Protein AF-A0A5C1AMA2-F1 (afdb_monomer_lite)

Sequence (153 aa):
MIQEKIATGGIPSWPFLPIHYSRHTLLADLAHWPPGKLSNRCRLRLLPIISAMHTKTTTALPTFDDLIHYVRATLCQRDNLDYDLTPFVKTPLKRRDEIWGYAFHVEGPRMLRTSAVWSAKDDKILFYNSVGERFQDVVLTESPDPNSSAPTG

Structure (mmCIF, N/CA/C/O backbone):
data_AF-A0A5C1AMA2-F1
#
_entry.id   AF-A0A5C1AMA2-F1
#
loop_
_atom_site.group_PDB
_atom_site.id
_atom_site.type_symbol
_atom_site.label_atom_id
_atom_site.label_alt_id
_atom_site.label_comp_id
_atom_site.label_asym_id
_atom_site.label_entity_id
_atom_site.label_seq_id
_atom_site.pdbx_PDB_ins_code
_atom_site.Cartn_x
_atom_site.Cartn_y
_atom_site.Cartn_z
_atom_site.occupancy
_atom_site.B_iso_or_equiv
_atom_site.auth_seq_id
_atom_site.auth_comp_id
_atom_site.auth_asym_id
_atom_site.auth_atom_id
_atom_site.pdbx_PDB_model_num
ATOM 1 N N . MET A 1 1 ? 30.688 29.565 31.636 1.00 43.28 1 MET A N 1
ATOM 2 C CA . MET A 1 1 ? 30.487 31.018 31.449 1.00 43.28 1 MET A CA 1
ATOM 3 C C . MET A 1 1 ? 30.875 31.292 30.002 1.00 43.28 1 MET A C 1
ATOM 5 O O . MET A 1 1 ? 32.045 31.150 29.694 1.00 43.28 1 MET A O 1
ATOM 9 N N . ILE A 1 2 ? 29.952 31.299 29.038 1.00 41.19 2 ILE A N 1
ATOM 10 C CA . ILE A 1 2 ? 29.166 32.436 28.497 1.00 41.19 2 ILE A CA 1
ATOM 11 C C . ILE A 1 2 ? 28.219 31.760 27.449 1.00 41.19 2 ILE A C 1
ATOM 13 O O . ILE A 1 2 ? 28.735 31.013 26.624 1.00 41.19 2 ILE A O 1
ATOM 17 N N . GLN A 1 3 ? 26.893 31.609 27.653 1.00 41.34 3 GLN A N 1
ATOM 18 C CA . GLN A 1 3 ? 25.758 32.418 27.109 1.00 41.34 3 GLN A CA 1
ATOM 19 C C . GLN A 1 3 ? 26.074 33.105 25.755 1.00 41.34 3 GLN A C 1
ATOM 21 O O . GLN A 1 3 ? 27.080 33.773 25.659 1.00 41.34 3 GLN A O 1
ATOM 26 N N . GLU A 1 4 ? 25.326 33.052 24.649 1.00 45.28 4 GLU A N 1
ATOM 27 C CA . GLU A 1 4 ? 23.892 33.295 24.462 1.00 45.28 4 GLU A CA 1
ATOM 28 C C . GLU A 1 4 ? 23.564 33.284 22.935 1.00 45.28 4 GLU A C 1
ATOM 30 O O . GLU A 1 4 ? 24.460 33.468 22.112 1.00 45.28 4 GLU A O 1
ATOM 35 N N . LYS A 1 5 ? 22.257 33.238 22.608 1.00 39.12 5 LYS A N 1
ATOM 36 C CA . LYS A 1 5 ? 21.555 33.859 21.447 1.00 39.12 5 LYS A CA 1
ATOM 37 C C . LYS A 1 5 ? 21.352 33.144 20.089 1.00 39.12 5 LYS A C 1
ATOM 39 O O . LYS A 1 5 ? 22.098 33.303 19.134 1.00 39.12 5 LYS A O 1
ATOM 44 N N . ILE A 1 6 ? 20.209 32.449 20.013 1.00 48.00 6 ILE A N 1
ATOM 45 C CA . ILE A 1 6 ? 18.995 32.696 19.185 1.00 48.00 6 ILE A CA 1
ATOM 46 C C . ILE A 1 6 ? 19.113 33.604 17.930 1.00 48.00 6 ILE A C 1
ATOM 48 O O . ILE A 1 6 ? 19.369 34.797 18.074 1.00 48.00 6 ILE A O 1
ATOM 52 N N . ALA A 1 7 ? 18.733 33.068 16.754 1.00 40.16 7 ALA A N 1
ATOM 53 C CA . ALA A 1 7 ? 17.891 33.678 15.691 1.00 40.16 7 ALA A CA 1
ATOM 54 C C . ALA A 1 7 ? 17.767 32.686 14.499 1.00 40.16 7 ALA A C 1
ATOM 56 O O . ALA A 1 7 ? 18.776 32.209 14.002 1.00 40.16 7 ALA A O 1
ATOM 57 N N . THR A 1 8 ? 16.583 32.163 14.154 1.00 40.88 8 THR A N 1
ATOM 58 C CA . THR A 1 8 ? 15.606 32.697 13.170 1.00 40.88 8 THR A CA 1
ATOM 59 C C . THR A 1 8 ? 15.758 32.102 11.759 1.00 40.88 8 THR A C 1
ATOM 61 O O . THR A 1 8 ? 16.744 32.354 11.083 1.00 40.88 8 THR A O 1
ATOM 64 N N . GLY A 1 9 ? 14.692 31.441 11.283 1.00 37.31 9 GLY A N 1
ATOM 65 C CA . GLY A 1 9 ? 14.225 31.530 9.890 1.00 37.31 9 GLY A CA 1
ATOM 66 C C . GLY A 1 9 ? 14.798 30.541 8.869 1.00 37.31 9 GLY A C 1
ATOM 67 O O . GLY A 1 9 ? 15.973 30.584 8.535 1.00 37.31 9 GLY A O 1
ATOM 68 N N . GLY A 1 10 ? 13.926 29.716 8.278 1.00 36.28 10 GLY A N 1
ATOM 69 C CA . GLY A 1 10 ? 14.279 28.910 7.106 1.00 36.28 10 GLY A CA 1
ATOM 70 C C . GLY A 1 10 ? 13.192 27.931 6.673 1.00 36.28 10 GLY A C 1
ATOM 71 O O . GLY A 1 10 ? 13.385 26.725 6.744 1.00 36.28 10 GLY A O 1
ATOM 72 N N . ILE A 1 11 ? 12.036 28.448 6.254 1.00 49.19 11 ILE A N 1
ATOM 73 C CA . ILE A 1 11 ? 10.976 27.687 5.579 1.00 49.19 11 ILE A CA 1
ATOM 74 C C . ILE A 1 11 ? 11.432 27.444 4.128 1.00 49.19 11 ILE A C 1
ATOM 76 O O . ILE A 1 11 ? 11.646 28.432 3.424 1.00 49.19 11 ILE A O 1
ATOM 80 N N . PRO A 1 12 ? 11.554 26.202 3.622 1.00 43.00 12 PRO A N 1
ATOM 81 C CA . PRO A 1 12 ? 11.686 25.990 2.187 1.00 43.00 12 PRO A CA 1
ATOM 82 C C . PRO A 1 12 ? 10.312 26.129 1.516 1.00 43.00 12 PRO A C 1
ATOM 84 O O . PRO A 1 12 ? 9.436 25.269 1.613 1.00 43.00 12 PRO A O 1
ATOM 87 N N . SER A 1 13 ? 10.138 27.266 0.847 1.00 40.38 13 SER A N 1
ATOM 88 C CA . SER A 1 13 ? 9.051 27.592 -0.070 1.00 40.38 13 SER A CA 1
ATOM 89 C C . SER A 1 13 ? 9.063 26.651 -1.278 1.00 40.38 13 SER A C 1
ATOM 91 O O . SER A 1 13 ? 9.951 26.742 -2.127 1.00 40.38 13 SER A O 1
ATOM 93 N N . TRP A 1 14 ? 8.066 25.777 -1.384 1.00 41.91 14 TRP A N 1
ATOM 94 C CA . TRP A 1 14 ? 7.782 25.053 -2.621 1.00 41.91 14 TRP A CA 1
ATOM 95 C C . TRP A 1 14 ? 6.987 25.971 -3.557 1.00 41.91 14 TRP A C 1
ATOM 97 O O . TRP A 1 14 ? 5.941 26.485 -3.147 1.00 41.91 14 TRP A O 1
ATOM 107 N N . PRO A 1 15 ? 7.441 26.207 -4.798 1.00 45.84 15 PRO A N 1
ATOM 108 C CA . PRO A 1 15 ? 6.657 26.951 -5.765 1.00 45.84 15 PRO A CA 1
ATOM 109 C C . PRO A 1 15 ? 5.468 26.104 -6.227 1.00 45.84 15 PRO A C 1
ATOM 111 O O . PRO A 1 15 ? 5.614 25.041 -6.830 1.00 45.84 15 PRO A O 1
ATOM 114 N N . PHE A 1 16 ? 4.278 26.623 -5.937 1.00 41.12 16 PHE A N 1
ATOM 115 C CA . PHE A 1 16 ? 3.030 26.289 -6.604 1.00 41.12 16 PHE A CA 1
ATOM 116 C C . PHE A 1 16 ? 3.212 26.430 -8.121 1.00 41.12 16 PHE A C 1
ATOM 118 O O . PHE A 1 16 ? 3.388 27.542 -8.619 1.00 41.12 16 PHE A O 1
ATOM 125 N N . LEU A 1 17 ? 3.127 25.323 -8.860 1.00 43.91 17 LEU A N 1
ATOM 126 C CA . LEU A 1 17 ? 2.852 25.364 -10.293 1.00 43.91 17 LEU A CA 1
ATOM 127 C C . LEU A 1 17 ? 1.353 25.108 -10.517 1.00 43.91 17 LEU A C 1
ATOM 129 O O . LEU A 1 17 ? 0.857 24.038 -10.157 1.00 43.91 17 LEU A O 1
ATOM 133 N N . PRO A 1 18 ? 0.617 26.076 -11.089 1.00 39.84 18 PRO A N 1
ATOM 134 C CA . PRO A 1 18 ? -0.773 25.899 -11.472 1.00 39.84 18 PRO A CA 1
ATOM 135 C C . PRO A 1 18 ? -0.859 25.058 -12.750 1.00 39.84 18 PRO A C 1
ATOM 137 O O . PRO A 1 18 ? -0.315 25.411 -13.796 1.00 39.84 18 PRO A O 1
ATOM 140 N N . ILE A 1 19 ? -1.578 23.941 -12.667 1.00 45.34 19 ILE A N 1
ATOM 141 C CA . ILE A 1 19 ? -1.911 23.094 -13.812 1.00 45.34 19 ILE A CA 1
ATOM 142 C C . ILE A 1 19 ? -3.027 23.804 -14.587 1.00 45.34 19 ILE A C 1
ATOM 144 O O . ILE A 1 19 ? -4.202 23.729 -14.232 1.00 45.34 19 ILE A O 1
ATOM 148 N N . HIS A 1 20 ? -2.646 24.538 -15.630 1.00 40.88 20 HIS A N 1
ATOM 149 C CA . HIS A 1 20 ? -3.581 25.131 -16.579 1.00 40.88 20 HIS A CA 1
ATOM 150 C C . HIS A 1 20 ? -4.080 24.034 -17.531 1.00 40.88 20 HIS A C 1
ATOM 152 O O . HIS A 1 20 ? -3.329 23.500 -18.346 1.00 40.88 20 HIS A O 1
ATOM 158 N N . TYR A 1 21 ? -5.359 23.684 -17.413 1.00 39.72 21 TYR A N 1
ATOM 159 C CA . TYR A 1 21 ? -6.056 22.792 -18.336 1.00 39.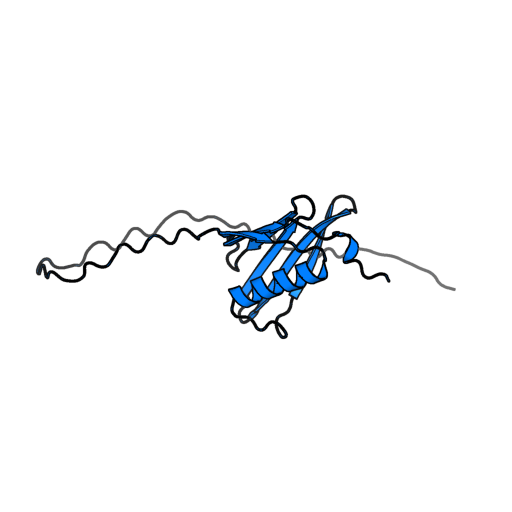72 21 TYR A CA 1
ATOM 160 C C . TYR A 1 21 ? -6.285 23.536 -19.659 1.00 39.72 21 TYR A C 1
ATOM 162 O O . TYR A 1 21 ? -7.174 24.384 -19.756 1.00 39.72 21 TYR A O 1
ATOM 170 N N . SER A 1 22 ? -5.459 23.261 -20.670 1.00 38.22 22 SER A N 1
ATOM 171 C CA . SER A 1 22 ? -5.634 23.825 -22.010 1.00 38.22 22 SER A CA 1
ATOM 172 C C . SER A 1 22 ? -6.587 22.949 -22.826 1.00 38.22 22 SER A C 1
ATOM 174 O O . SER A 1 22 ? -6.280 21.812 -23.183 1.00 38.22 22 SER A O 1
ATOM 176 N N . ARG A 1 23 ? -7.779 23.492 -23.080 1.00 43.81 23 ARG A N 1
ATOM 177 C CA . ARG A 1 23 ? -8.772 23.015 -24.048 1.00 43.81 23 ARG A CA 1
ATOM 178 C C . ARG A 1 23 ? -8.407 23.559 -25.435 1.00 43.81 23 ARG A C 1
ATOM 180 O O . ARG A 1 23 ? -8.107 24.741 -25.537 1.00 43.81 23 ARG A O 1
ATOM 187 N N . HIS A 1 24 ? -8.590 22.726 -26.468 1.00 40.91 24 HIS A N 1
ATOM 188 C CA . HIS A 1 24 ? -8.467 23.021 -27.911 1.00 40.91 24 HIS A CA 1
ATOM 189 C C . HIS A 1 24 ? -7.010 23.253 -28.369 1.00 40.91 24 HIS A C 1
ATOM 191 O O . HIS A 1 24 ? -6.306 24.107 -27.858 1.00 40.91 24 HIS A O 1
ATOM 197 N N . THR A 1 25 ? -6.453 22.550 -29.355 1.00 42.44 25 THR A N 1
ATOM 198 C CA . THR A 1 25 ? -6.934 22.469 -3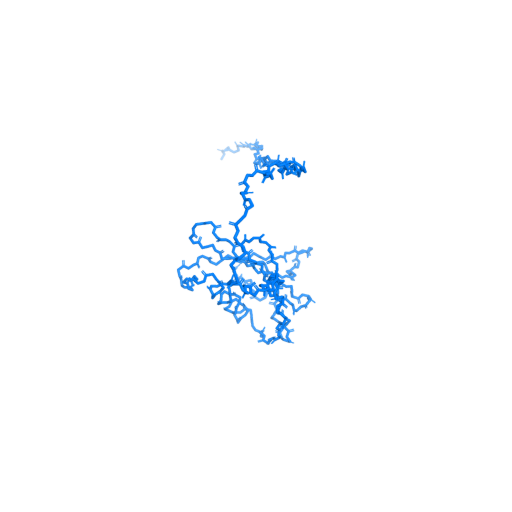0.739 1.00 42.44 25 THR A CA 1
ATOM 199 C C . THR A 1 25 ? -6.130 21.377 -31.457 1.00 42.44 25 THR A C 1
ATOM 201 O O . THR A 1 25 ? -4.930 21.542 -31.636 1.00 42.44 25 THR A O 1
ATOM 204 N N . LEU A 1 26 ? -6.757 20.285 -31.894 1.00 42.28 26 LEU A N 1
ATOM 205 C CA . LEU A 1 26 ? -6.236 19.455 -32.989 1.00 42.28 26 LEU A CA 1
ATOM 206 C C . LEU A 1 26 ? -7.426 19.058 -33.856 1.00 42.28 26 LEU A C 1
ATOM 208 O O . LEU A 1 26 ? -8.054 18.018 -33.687 1.00 42.28 26 LEU A O 1
ATOM 212 N N . LEU A 1 27 ? -7.781 19.992 -34.731 1.00 45.34 27 LEU A N 1
ATOM 213 C CA . LEU A 1 27 ? -8.810 19.869 -35.749 1.00 45.34 27 LEU A CA 1
ATOM 214 C C . LEU A 1 27 ? -8.140 20.298 -37.057 1.00 45.34 27 LEU A C 1
ATOM 216 O O . LEU A 1 27 ? -8.229 21.459 -37.430 1.00 45.34 27 LEU A O 1
ATOM 220 N N . ALA A 1 28 ? -7.374 19.391 -37.667 1.00 40.09 28 ALA A N 1
ATOM 221 C CA . ALA A 1 28 ? -6.934 19.451 -39.064 1.00 40.09 28 ALA A CA 1
ATOM 222 C C . ALA A 1 28 ? -6.039 18.240 -39.364 1.00 40.09 28 ALA A C 1
ATOM 224 O O . ALA A 1 28 ? -4.847 18.285 -39.103 1.00 40.09 28 ALA A O 1
ATOM 225 N N . ASP A 1 29 ? -6.626 17.160 -39.877 1.00 38.03 29 ASP A N 1
ATOM 226 C CA . ASP A 1 29 ? -6.043 16.433 -41.015 1.00 38.03 29 ASP A CA 1
ATOM 227 C C . ASP A 1 29 ? -7.090 15.464 -41.586 1.00 38.03 29 ASP A C 1
ATOM 229 O O . ASP A 1 29 ? -7.031 14.240 -41.491 1.00 38.03 29 ASP A O 1
ATOM 233 N N . LEU A 1 30 ? -8.143 16.067 -42.136 1.00 46.50 30 LEU A N 1
ATOM 234 C CA . LEU A 1 30 ? -9.054 15.425 -43.071 1.00 46.50 30 LEU A CA 1
ATOM 235 C C . LEU A 1 30 ? -8.724 16.006 -44.444 1.00 46.50 30 LEU A C 1
ATOM 237 O O . LEU A 1 30 ? -9.057 17.162 -44.682 1.00 46.50 30 LEU A O 1
ATOM 241 N N . ALA A 1 31 ? -8.087 15.205 -45.305 1.00 45.34 31 ALA A N 1
ATOM 242 C CA . ALA A 1 31 ? -8.265 15.160 -46.768 1.00 45.34 31 ALA A CA 1
ATOM 243 C C . ALA A 1 31 ? -6.956 14.915 -47.539 1.00 45.34 31 ALA A C 1
ATOM 245 O O . ALA A 1 31 ? -6.397 15.825 -48.148 1.00 45.34 31 ALA A O 1
ATOM 246 N N . HIS A 1 32 ? -6.550 13.648 -47.642 1.00 49.25 32 HIS A N 1
ATOM 247 C CA . HIS A 1 32 ? -6.056 13.116 -48.917 1.00 49.25 32 HIS A CA 1
ATOM 248 C C . HIS A 1 32 ? -6.107 11.586 -48.908 1.00 49.25 32 HIS A C 1
ATOM 250 O O . HIS A 1 32 ? -5.125 10.914 -48.604 1.00 49.25 32 HIS A O 1
ATOM 256 N N . TRP A 1 33 ? -7.269 11.013 -49.231 1.00 44.03 33 TRP A N 1
ATOM 257 C CA . TRP A 1 33 ? -7.330 9.602 -49.609 1.00 44.03 33 TRP A CA 1
ATOM 258 C C . TRP A 1 33 ? -8.117 9.436 -50.916 1.00 44.03 33 TRP A C 1
ATOM 260 O O . TRP A 1 33 ? -9.251 9.914 -51.000 1.00 44.03 33 TRP A O 1
ATOM 270 N N . PRO A 1 34 ? -7.530 8.806 -51.949 1.00 41.69 34 PRO A N 1
ATOM 271 C CA . PRO A 1 34 ? -8.138 8.681 -53.269 1.00 41.69 34 PRO A CA 1
ATOM 272 C C . PRO A 1 34 ? -9.304 7.673 -53.280 1.00 41.69 34 PRO A C 1
ATOM 274 O O . PRO A 1 34 ? -9.272 6.675 -52.550 1.00 41.69 34 PRO A O 1
ATOM 277 N N . PRO A 1 35 ? -10.326 7.878 -54.131 1.00 46.22 35 PRO A N 1
ATOM 278 C CA . PRO A 1 35 ? -11.454 6.970 -54.243 1.00 46.22 35 PRO A CA 1
ATOM 279 C C . PRO A 1 35 ? -11.090 5.819 -55.184 1.00 46.22 35 PRO A C 1
ATOM 281 O O . PRO A 1 35 ? -10.870 6.019 -56.376 1.00 46.22 35 PRO A O 1
ATOM 284 N N . GLY A 1 36 ? -11.050 4.593 -54.668 1.00 48.66 36 GLY A N 1
ATOM 285 C CA . GLY A 1 36 ? -10.987 3.418 -55.534 1.00 48.66 36 GLY A CA 1
ATOM 286 C C . GLY A 1 36 ? -10.221 2.248 -54.951 1.00 48.66 36 GLY A C 1
ATOM 287 O O . GLY A 1 36 ? -9.040 2.081 -55.236 1.00 48.66 36 GLY A O 1
ATOM 288 N N . LYS A 1 37 ? -10.937 1.418 -54.185 1.00 47.97 37 LYS A N 1
ATOM 289 C CA . LYS A 1 37 ? -10.959 -0.059 -54.239 1.00 47.97 37 LYS A CA 1
ATOM 290 C C . LYS A 1 37 ? -11.494 -0.587 -52.909 1.00 47.97 37 LYS A C 1
ATOM 292 O O . LYS A 1 37 ? -10.768 -0.736 -51.932 1.00 47.97 37 LYS A O 1
ATOM 297 N N . LEU A 1 38 ? -12.793 -0.882 -52.902 1.00 51.44 38 LEU A N 1
ATOM 298 C CA . LEU A 1 38 ? -13.424 -1.754 -51.916 1.00 51.44 38 LEU A CA 1
ATOM 299 C C . LEU A 1 38 ? -12.751 -3.128 -52.003 1.00 51.44 38 LEU A C 1
ATOM 301 O O . LEU A 1 38 ? -12.965 -3.872 -52.958 1.00 51.44 38 LEU A O 1
ATOM 305 N N . SER A 1 39 ? -11.912 -3.443 -51.020 1.00 46.66 39 SER A N 1
ATOM 306 C CA . SER A 1 39 ? -11.397 -4.789 -50.802 1.00 46.66 39 SER A CA 1
ATOM 307 C C . SER A 1 39 ? -11.898 -5.272 -49.453 1.00 46.66 39 SER A C 1
ATOM 309 O O . SER A 1 39 ? -11.530 -4.753 -48.400 1.00 46.66 39 SER A O 1
ATOM 311 N N . ASN A 1 40 ? -12.778 -6.266 -49.514 1.00 49.31 40 ASN A N 1
ATOM 312 C CA . ASN A 1 40 ? -13.307 -7.000 -48.380 1.00 49.31 40 ASN A CA 1
ATOM 313 C C . ASN A 1 40 ? -12.161 -7.699 -47.643 1.00 49.31 40 ASN A C 1
ATOM 315 O O . ASN A 1 40 ? -11.794 -8.815 -48.003 1.00 49.31 40 ASN A O 1
ATOM 319 N N . ARG A 1 41 ? -11.594 -7.070 -46.612 1.00 48.75 41 ARG A N 1
ATOM 320 C CA . ARG A 1 41 ? -10.764 -7.743 -45.606 1.00 48.75 41 ARG A CA 1
ATOM 321 C C . ARG A 1 41 ? -10.647 -6.886 -44.353 1.00 48.75 41 ARG A C 1
ATOM 323 O O . ARG A 1 41 ? -10.560 -5.670 -44.419 1.00 48.75 41 ARG A O 1
ATOM 330 N N . CYS A 1 42 ? -10.602 -7.583 -43.223 1.00 37.72 42 CYS A N 1
ATOM 331 C CA . CYS A 1 42 ? -10.372 -7.061 -41.878 1.00 37.72 42 CYS A CA 1
ATOM 332 C C . CYS A 1 42 ? -11.591 -6.422 -41.203 1.00 37.72 42 CYS A C 1
ATOM 334 O O . CYS A 1 42 ? -11.606 -5.267 -40.794 1.00 37.72 42 CYS A O 1
ATOM 336 N N . ARG A 1 43 ? -12.573 -7.294 -40.951 1.00 54.69 43 ARG A N 1
ATOM 337 C CA . ARG A 1 43 ? -13.373 -7.324 -39.720 1.00 54.69 43 ARG A CA 1
ATOM 338 C C . ARG A 1 43 ? -12.433 -7.330 -38.498 1.00 54.69 43 ARG A C 1
ATOM 340 O O . ARG A 1 43 ? -12.195 -8.378 -37.902 1.00 54.69 43 ARG A O 1
ATOM 347 N N . LEU A 1 44 ? -11.844 -6.187 -38.157 1.00 46.88 44 LEU A N 1
ATOM 348 C CA . LEU A 1 44 ? -11.108 -6.015 -36.910 1.00 46.88 44 LEU A CA 1
ATOM 349 C C . LEU A 1 44 ? -12.098 -5.570 -35.844 1.00 46.88 44 LEU A C 1
ATOM 351 O O . LEU A 1 44 ? -12.586 -4.446 -35.813 1.00 46.88 44 LEU A O 1
ATOM 355 N N . ARG A 1 45 ? -12.444 -6.588 -35.058 1.00 45.78 45 ARG A N 1
ATOM 356 C CA . ARG A 1 45 ? -13.027 -6.583 -33.723 1.00 45.78 45 ARG A CA 1
ATOM 357 C C . ARG A 1 45 ? -13.023 -5.199 -33.078 1.00 45.78 45 ARG A C 1
ATOM 359 O O . ARG A 1 45 ? -11.963 -4.626 -32.849 1.00 45.78 45 ARG A O 1
ATOM 366 N N . LEU A 1 46 ? -14.224 -4.766 -32.699 1.00 45.00 46 LEU A N 1
ATOM 367 C CA . LEU A 1 46 ? -14.445 -3.967 -31.502 1.00 45.00 46 LEU A CA 1
ATOM 368 C C . LEU A 1 46 ? -13.482 -4.449 -30.409 1.00 45.00 46 LEU A C 1
ATOM 370 O O . LEU A 1 46 ? -13.692 -5.508 -29.816 1.00 45.00 46 LEU A O 1
ATOM 374 N N . LEU A 1 47 ? -12.403 -3.704 -30.181 1.00 42.00 47 LEU A N 1
ATOM 375 C CA . LEU A 1 47 ? -11.735 -3.762 -28.897 1.00 42.00 47 LEU A CA 1
ATOM 376 C C . LEU A 1 47 ? -12.734 -3.139 -27.921 1.00 42.00 47 LEU A C 1
ATOM 378 O O . LEU A 1 47 ? -13.197 -2.024 -28.186 1.00 42.00 47 LEU A O 1
ATOM 382 N N . PRO A 1 48 ? -13.128 -3.828 -26.839 1.00 41.78 48 PRO A N 1
ATOM 383 C CA . PRO A 1 48 ? -13.810 -3.131 -25.772 1.00 41.78 48 PRO A CA 1
ATOM 384 C C . PRO A 1 48 ? -12.859 -2.019 -25.337 1.00 41.78 48 PRO A C 1
ATOM 386 O O . PRO A 1 48 ? -11.692 -2.268 -25.034 1.00 41.78 48 PRO A O 1
ATOM 389 N N . ILE A 1 49 ? -13.350 -0.785 -25.392 1.00 48.78 49 ILE A N 1
ATOM 390 C CA . ILE A 1 49 ? -12.761 0.360 -24.709 1.00 48.78 49 ILE A CA 1
ATOM 391 C C . ILE A 1 49 ? -12.488 -0.153 -23.296 1.00 48.78 49 ILE A C 1
ATOM 393 O O . ILE A 1 49 ? -13.432 -0.540 -22.608 1.00 48.78 49 ILE A O 1
ATOM 397 N N . ILE A 1 50 ? -11.211 -0.324 -22.945 1.00 48.66 50 ILE A N 1
ATOM 398 C CA . ILE A 1 50 ? -10.763 -1.013 -21.735 1.00 48.66 50 ILE A CA 1
ATOM 399 C C . ILE A 1 50 ? -11.187 -0.139 -20.558 1.00 48.66 50 ILE A C 1
ATOM 401 O O . ILE A 1 50 ? -10.437 0.699 -20.072 1.00 48.66 50 ILE A O 1
ATOM 405 N N . SER A 1 51 ? -12.439 -0.291 -20.140 1.00 45.69 51 SER A N 1
ATOM 406 C CA . SER A 1 51 ? -12.919 0.196 -18.865 1.00 45.69 51 SER A CA 1
ATOM 407 C C . SER A 1 51 ? -12.103 -0.571 -17.845 1.00 45.69 51 SER A C 1
ATOM 409 O O . SER A 1 51 ? -12.275 -1.783 -17.717 1.00 45.69 51 SER A O 1
ATOM 411 N N . ALA A 1 52 ? -11.151 0.114 -17.213 1.00 54.00 52 ALA A N 1
ATOM 412 C CA . ALA A 1 52 ? -10.338 -0.417 -16.137 1.00 54.00 52 ALA A CA 1
ATOM 413 C C . ALA A 1 52 ? -11.250 -1.213 -15.197 1.00 54.00 52 ALA A C 1
ATOM 415 O O . ALA A 1 52 ? -12.122 -0.656 -14.529 1.00 54.00 52 ALA A O 1
ATOM 416 N N . MET A 1 53 ? -11.115 -2.537 -15.247 1.00 56.47 53 MET A N 1
ATOM 417 C CA . MET A 1 53 ? -11.844 -3.469 -14.405 1.00 56.47 53 MET A CA 1
ATOM 418 C C . MET A 1 53 ? -11.400 -3.209 -12.973 1.00 56.47 53 MET A C 1
ATOM 420 O O . MET A 1 53 ? -10.383 -3.718 -12.512 1.00 56.47 53 MET A O 1
ATOM 424 N N . HIS A 1 54 ? -12.130 -2.328 -12.299 1.00 66.94 54 HIS A N 1
ATOM 425 C CA . HIS A 1 54 ? -11.975 -2.112 -10.881 1.00 66.94 54 HIS A CA 1
ATOM 426 C C . HIS A 1 54 ? -12.389 -3.413 -10.197 1.00 66.94 54 HIS A C 1
ATOM 428 O O . HIS A 1 54 ? -13.569 -3.766 -10.177 1.00 66.94 54 HIS A O 1
ATOM 434 N N . THR A 1 55 ? -11.409 -4.157 -9.700 1.00 80.94 55 THR A N 1
ATOM 435 C CA . THR A 1 55 ? -11.658 -5.432 -9.030 1.00 80.94 55 THR A CA 1
ATOM 436 C C . THR A 1 55 ? -11.773 -5.181 -7.536 1.00 80.94 55 THR A C 1
ATOM 438 O O . THR A 1 55 ? -10.880 -4.602 -6.920 1.00 80.94 55 THR A O 1
ATOM 441 N N . LYS A 1 56 ? -12.914 -5.575 -6.971 1.00 87.62 56 LYS A N 1
ATOM 442 C CA . LYS A 1 56 ? -13.173 -5.548 -5.534 1.00 87.62 56 LYS A CA 1
ATOM 443 C C . LYS A 1 56 ? -12.897 -6.931 -4.970 1.00 87.62 56 LYS A C 1
ATOM 445 O O . LYS A 1 56 ? -13.496 -7.904 -5.423 1.00 87.62 56 LYS A O 1
ATOM 450 N N . THR A 1 57 ? -11.987 -7.009 -4.009 1.00 91.88 57 THR A N 1
ATOM 451 C CA . THR A 1 57 ? -11.548 -8.268 -3.389 1.00 91.88 57 THR A CA 1
ATOM 452 C C . THR A 1 57 ? -11.827 -8.226 -1.891 1.00 91.88 57 THR A C 1
ATOM 454 O O . THR A 1 57 ? -11.922 -7.152 -1.304 1.00 91.88 57 THR A O 1
ATOM 457 N N . THR A 1 58 ? -11.969 -9.381 -1.249 1.00 92.38 58 THR A N 1
ATOM 458 C CA . THR A 1 58 ? -12.112 -9.469 0.209 1.00 92.38 58 THR A CA 1
ATOM 459 C C . THR A 1 58 ? -11.085 -10.443 0.766 1.00 92.38 58 THR A C 1
ATOM 461 O O . THR A 1 58 ? -10.911 -11.522 0.204 1.00 92.38 58 THR A O 1
ATOM 464 N N . THR A 1 59 ? -10.382 -10.053 1.829 1.00 93.00 59 THR A N 1
ATOM 465 C CA . THR A 1 59 ? -9.341 -10.870 2.474 1.00 93.00 59 THR A CA 1
ATOM 466 C C . THR A 1 59 ? -9.305 -10.616 3.982 1.00 93.00 59 THR A C 1
ATOM 468 O O . THR A 1 59 ? -9.791 -9.589 4.447 1.00 93.00 59 THR A O 1
ATOM 471 N N . ALA A 1 60 ? -8.728 -11.533 4.753 1.00 92.19 60 ALA A N 1
ATOM 472 C CA . ALA A 1 60 ? -8.476 -11.360 6.183 1.00 92.19 60 ALA A CA 1
ATOM 473 C C . ALA A 1 60 ? -6.974 -11.132 6.402 1.00 92.19 60 ALA A C 1
ATOM 475 O O . ALA A 1 60 ? -6.168 -11.922 5.913 1.00 92.19 60 ALA A O 1
ATOM 476 N N . LEU A 1 61 ? -6.602 -10.037 7.069 1.00 91.75 61 LEU A N 1
ATOM 477 C CA . LEU A 1 61 ? -5.214 -9.685 7.389 1.00 91.75 61 LEU A CA 1
ATOM 478 C C . LEU A 1 61 ? -5.164 -9.268 8.867 1.00 91.75 61 LEU A C 1
ATOM 480 O O . LEU A 1 61 ? -5.225 -8.078 9.168 1.00 91.75 61 LEU A O 1
ATOM 484 N N . PRO A 1 62 ? -5.112 -10.231 9.801 1.00 87.69 62 PRO A N 1
ATOM 485 C CA . PRO A 1 62 ? -5.253 -9.946 11.227 1.00 87.69 62 PRO A CA 1
ATOM 486 C C . PRO A 1 62 ? -4.049 -9.197 11.809 1.00 87.69 62 PRO A C 1
ATOM 488 O O . PRO A 1 62 ? -4.188 -8.508 12.818 1.00 87.69 62 PRO A O 1
ATOM 491 N N . THR A 1 63 ? -2.866 -9.311 11.194 1.00 90.00 63 THR A N 1
ATOM 492 C CA . THR A 1 63 ? -1.649 -8.644 11.671 1.00 90.00 63 THR A CA 1
ATOM 493 C C . THR A 1 63 ? -1.169 -7.553 10.720 1.00 90.00 63 THR A C 1
ATOM 495 O O . THR A 1 63 ? -1.403 -7.575 9.509 1.00 90.00 63 THR A O 1
ATOM 498 N N . PHE A 1 64 ? -0.479 -6.556 11.279 1.00 89.88 64 PHE A N 1
ATOM 499 C CA . PHE A 1 64 ? 0.072 -5.461 10.482 1.00 89.88 64 PHE A CA 1
ATOM 500 C C . PHE A 1 64 ? 1.200 -5.930 9.552 1.00 89.88 64 PHE A C 1
ATOM 502 O O . PHE A 1 64 ? 1.385 -5.367 8.475 1.00 89.88 64 PHE A O 1
ATOM 509 N N . ASP A 1 65 ? 1.928 -6.974 9.949 1.00 90.44 65 ASP A N 1
ATOM 510 C CA . ASP A 1 65 ? 2.961 -7.599 9.127 1.00 90.44 65 ASP A CA 1
ATOM 511 C C . ASP A 1 65 ? 2.339 -8.262 7.887 1.00 90.44 65 ASP A C 1
ATOM 513 O O . ASP A 1 65 ? 2.728 -7.933 6.765 1.00 90.44 65 ASP A O 1
ATOM 517 N N . ASP A 1 66 ? 1.267 -9.048 8.065 1.00 91.12 66 ASP A N 1
ATOM 518 C CA . ASP A 1 66 ? 0.506 -9.638 6.952 1.00 91.12 66 ASP A CA 1
ATOM 519 C C . ASP A 1 66 ? 0.004 -8.562 5.984 1.00 91.12 66 ASP A C 1
ATOM 521 O O . ASP A 1 66 ? 0.079 -8.721 4.764 1.00 91.12 66 ASP A O 1
ATOM 525 N N . LEU A 1 67 ? -0.467 -7.429 6.519 1.00 92.00 67 LEU A N 1
ATOM 526 C CA . LEU A 1 67 ? -0.905 -6.294 5.715 1.00 92.00 67 LEU A CA 1
ATOM 527 C C . LEU A 1 67 ? 0.238 -5.683 4.899 1.00 92.00 67 LEU A C 1
ATOM 529 O O . LEU A 1 67 ? 0.063 -5.426 3.706 1.00 92.00 67 LEU A O 1
ATOM 533 N N . ILE A 1 68 ? 1.415 -5.482 5.498 1.00 91.94 68 ILE A N 1
ATOM 534 C CA . ILE A 1 68 ? 2.598 -4.999 4.774 1.00 91.94 68 ILE A CA 1
ATOM 535 C C . ILE A 1 68 ? 2.987 -5.982 3.670 1.00 91.94 68 ILE A C 1
ATOM 537 O O . ILE A 1 68 ? 3.174 -5.561 2.526 1.00 91.94 68 ILE A O 1
ATOM 541 N N . HIS A 1 69 ? 3.112 -7.268 4.001 1.00 92.06 69 HIS A N 1
ATOM 542 C CA . HIS A 1 69 ? 3.510 -8.310 3.060 1.00 92.06 69 HIS A CA 1
ATOM 543 C C . HIS A 1 69 ? 2.531 -8.398 1.889 1.00 92.06 69 HIS A C 1
ATOM 545 O O . HIS A 1 69 ? 2.952 -8.385 0.730 1.00 92.06 69 HIS A O 1
ATOM 551 N N . TYR A 1 70 ? 1.229 -8.392 2.176 1.00 93.50 70 TYR A N 1
ATOM 552 C CA . TYR A 1 70 ? 0.175 -8.420 1.169 1.00 93.50 70 TYR A CA 1
ATOM 553 C C . TYR A 1 70 ? 0.216 -7.194 0.251 1.00 93.50 70 TYR A C 1
ATOM 555 O O . TYR A 1 70 ? 0.206 -7.329 -0.976 1.00 93.50 70 TYR A O 1
ATOM 563 N N . VAL A 1 71 ? 0.302 -5.988 0.824 1.00 93.38 71 VAL A N 1
ATOM 564 C CA . VAL A 1 71 ? 0.357 -4.742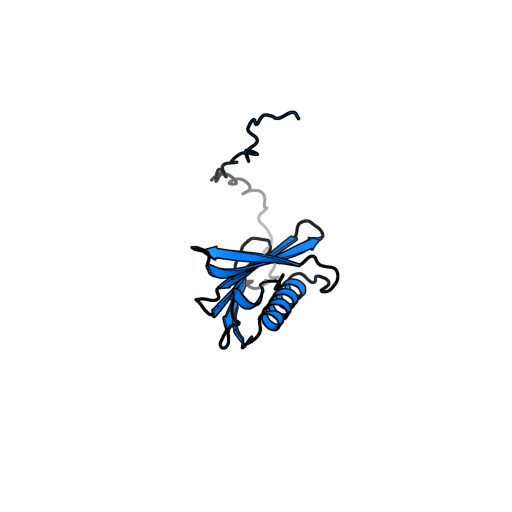 0.049 1.00 93.38 71 VAL A CA 1
ATOM 565 C C . VAL A 1 71 ? 1.615 -4.703 -0.814 1.00 93.38 71 VAL A C 1
ATOM 567 O O . VAL A 1 71 ? 1.518 -4.436 -2.011 1.00 93.38 71 VAL A O 1
ATOM 570 N N . ARG A 1 72 ? 2.789 -5.005 -0.246 1.00 92.94 72 ARG A N 1
ATOM 571 C CA . ARG A 1 72 ? 4.062 -5.002 -0.978 1.00 92.94 72 ARG A CA 1
ATOM 572 C C . ARG A 1 72 ? 4.059 -6.029 -2.105 1.00 92.94 72 ARG A C 1
ATOM 574 O O . ARG A 1 72 ? 4.403 -5.672 -3.226 1.00 92.94 72 ARG A O 1
ATOM 581 N N . ALA A 1 73 ? 3.617 -7.260 -1.846 1.00 92.56 73 ALA A N 1
ATOM 582 C CA . ALA A 1 73 ? 3.519 -8.298 -2.870 1.00 92.56 73 ALA A CA 1
ATOM 583 C C . ALA A 1 73 ? 2.579 -7.882 -4.009 1.00 92.56 73 ALA A C 1
ATOM 585 O O . ALA A 1 73 ? 2.940 -8.014 -5.176 1.00 92.56 73 ALA A O 1
ATOM 586 N N . THR A 1 74 ? 1.420 -7.302 -3.682 1.00 92.06 74 THR A N 1
ATOM 587 C CA . THR A 1 74 ? 0.447 -6.825 -4.678 1.00 92.06 74 THR A CA 1
ATOM 588 C C . THR A 1 74 ? 1.032 -5.708 -5.548 1.00 92.06 74 THR A C 1
ATOM 590 O O . THR A 1 74 ? 0.892 -5.734 -6.772 1.00 92.06 74 THR A O 1
ATOM 593 N N . LEU A 1 75 ? 1.726 -4.743 -4.936 1.00 90.75 75 LEU A N 1
ATOM 594 C CA . LEU A 1 75 ? 2.387 -3.648 -5.649 1.00 90.75 75 LEU A CA 1
ATOM 595 C C . LEU A 1 75 ? 3.531 -4.159 -6.541 1.00 90.75 75 LEU A C 1
ATOM 597 O O . LEU A 1 75 ? 3.600 -3.804 -7.716 1.00 90.75 75 LEU A O 1
ATOM 601 N N . CYS A 1 76 ? 4.394 -5.035 -6.019 1.00 89.56 76 CYS A N 1
ATOM 602 C CA . CYS A 1 76 ? 5.500 -5.613 -6.781 1.00 89.56 76 CYS A CA 1
ATOM 603 C C . CYS A 1 76 ? 5.006 -6.483 -7.942 1.00 89.56 76 CYS A C 1
ATOM 605 O O . CYS A 1 76 ? 5.507 -6.358 -9.056 1.00 89.56 76 CYS A O 1
ATOM 607 N N . GLN A 1 77 ? 3.985 -7.315 -7.723 1.00 89.62 77 GLN A N 1
ATOM 608 C CA . GLN A 1 77 ? 3.396 -8.149 -8.770 1.00 89.62 77 GLN A CA 1
ATOM 609 C C . GLN A 1 77 ? 2.769 -7.304 -9.885 1.00 89.62 77 GLN A C 1
ATOM 611 O O . GLN A 1 77 ? 2.856 -7.671 -11.057 1.00 89.62 77 GLN A O 1
ATOM 616 N N . ARG A 1 78 ? 2.149 -6.168 -9.538 1.00 86.06 78 ARG A N 1
ATOM 617 C CA . ARG A 1 78 ? 1.492 -5.287 -10.509 1.00 86.06 78 ARG A CA 1
ATOM 618 C C . ARG A 1 78 ? 2.470 -4.697 -11.521 1.00 86.06 78 ARG A C 1
ATOM 620 O O . ARG A 1 78 ? 2.159 -4.684 -12.709 1.00 86.06 78 ARG A O 1
ATOM 627 N N . ASP A 1 79 ? 3.618 -4.227 -11.050 1.00 84.12 79 ASP A N 1
ATOM 628 C CA . ASP A 1 79 ? 4.625 -3.552 -11.877 1.00 84.12 79 ASP A CA 1
ATOM 629 C C . ASP A 1 79 ? 5.826 -4.448 -12.219 1.00 84.12 79 ASP A C 1
ATOM 631 O O . ASP A 1 79 ? 6.824 -3.972 -12.762 1.00 84.12 79 ASP A O 1
ATOM 635 N N . ASN A 1 80 ? 5.720 -5.753 -11.931 1.00 85.50 80 ASN A N 1
ATOM 636 C CA . ASN A 1 80 ? 6.771 -6.754 -12.124 1.00 85.50 80 ASN A CA 1
ATOM 637 C C . ASN A 1 80 ? 8.114 -6.324 -11.501 1.00 85.50 80 ASN A C 1
ATOM 639 O O . ASN A 1 80 ? 9.174 -6.409 -12.127 1.00 85.50 80 ASN A O 1
ATOM 643 N N . LEU A 1 81 ? 8.037 -5.804 -10.275 1.00 86.62 81 LEU A N 1
ATOM 644 C CA . LEU A 1 81 ? 9.174 -5.344 -9.489 1.00 86.62 81 LEU A CA 1
ATOM 645 C C . LEU A 1 81 ? 9.717 -6.473 -8.613 1.00 86.62 81 LEU A C 1
ATOM 647 O O . LEU A 1 81 ? 8.975 -7.348 -8.165 1.00 86.62 81 LEU A O 1
ATOM 651 N N . ASP A 1 82 ? 11.014 -6.414 -8.331 1.00 87.44 82 ASP A N 1
ATOM 652 C CA . ASP A 1 82 ? 11.672 -7.345 -7.421 1.00 87.44 82 ASP A CA 1
ATOM 653 C C . ASP A 1 82 ? 11.263 -7.034 -5.975 1.00 87.44 82 ASP A C 1
ATOM 655 O O . ASP A 1 82 ? 11.430 -5.905 -5.505 1.00 87.44 82 ASP A O 1
ATOM 659 N N . TYR A 1 83 ? 10.702 -8.020 -5.278 1.00 87.31 83 TYR A N 1
ATOM 660 C CA . TYR A 1 83 ? 10.208 -7.841 -3.917 1.00 87.31 83 TYR A CA 1
ATOM 661 C C . TYR A 1 83 ? 11.310 -7.360 -2.970 1.00 87.31 83 TYR A C 1
ATOM 663 O O . TYR A 1 83 ? 11.057 -6.438 -2.201 1.00 87.31 83 TYR A O 1
ATOM 671 N N . ASP A 1 84 ? 12.523 -7.910 -3.059 1.00 86.81 84 ASP A N 1
ATOM 672 C CA . ASP A 1 84 ? 13.611 -7.666 -2.107 1.00 86.81 84 ASP A CA 1
ATOM 673 C C . ASP A 1 84 ? 14.381 -6.380 -2.415 1.00 86.81 84 ASP A C 1
ATOM 675 O O . ASP A 1 84 ? 14.808 -5.676 -1.498 1.00 86.81 84 ASP A O 1
ATOM 679 N N . LEU A 1 85 ? 14.517 -6.039 -3.698 1.00 85.88 85 LEU A N 1
ATOM 680 C CA . LEU A 1 85 ? 15.306 -4.885 -4.140 1.00 85.88 85 LEU A CA 1
ATOM 681 C C . LEU A 1 85 ? 14.504 -3.581 -4.217 1.00 85.88 85 LEU A C 1
ATOM 683 O O . LEU A 1 85 ? 15.093 -2.500 -4.276 1.00 85.88 85 LEU A O 1
ATOM 687 N N . THR A 1 86 ? 13.173 -3.660 -4.231 1.00 85.81 86 THR A N 1
ATOM 688 C CA . THR A 1 86 ? 12.322 -2.478 -4.406 1.00 85.81 86 THR A CA 1
ATOM 689 C C . THR A 1 86 ? 12.147 -1.716 -3.091 1.00 85.81 86 THR A C 1
ATOM 691 O O . THR A 1 86 ? 11.656 -2.296 -2.114 1.00 85.81 86 THR A O 1
ATOM 694 N N . PRO A 1 87 ? 12.468 -0.407 -3.056 1.00 87.94 87 PRO A N 1
ATOM 695 C CA . PRO A 1 87 ? 12.182 0.443 -1.911 1.00 87.94 87 PRO A CA 1
ATOM 696 C C . PRO A 1 87 ? 10.683 0.465 -1.611 1.00 87.94 87 PRO A C 1
ATOM 698 O O . PRO A 1 87 ? 9.866 0.815 -2.465 1.00 87.94 87 PRO A O 1
ATOM 701 N N . PHE A 1 88 ? 10.329 0.104 -0.380 1.00 90.88 88 PHE A N 1
ATOM 702 C CA . PHE A 1 88 ? 8.962 0.144 0.121 1.00 90.88 88 PHE A CA 1
ATOM 703 C C . PHE A 1 88 ? 8.865 1.187 1.228 1.00 90.88 88 PHE A C 1
ATOM 705 O O . PHE A 1 88 ? 9.466 1.044 2.295 1.00 90.88 88 PHE A O 1
ATOM 712 N N . VAL A 1 89 ? 8.099 2.243 0.977 1.00 91.00 89 VAL A N 1
ATOM 713 C CA . VAL A 1 89 ? 7.918 3.339 1.924 1.00 91.00 89 VAL A CA 1
ATOM 714 C C . VAL A 1 89 ? 6.526 3.248 2.527 1.00 91.00 89 VAL A C 1
ATOM 716 O O . VAL A 1 89 ? 5.522 3.193 1.816 1.00 91.00 89 VAL A O 1
ATOM 719 N N . LYS A 1 90 ? 6.473 3.276 3.860 1.00 92.62 90 LYS A N 1
ATOM 720 C CA . LYS A 1 90 ? 5.243 3.326 4.652 1.00 92.62 90 LYS A CA 1
ATOM 721 C C . LYS A 1 90 ? 5.150 4.662 5.378 1.00 92.62 90 LYS A C 1
ATOM 723 O O . LYS A 1 90 ? 6.088 5.078 6.055 1.00 92.62 90 LYS A O 1
ATOM 728 N N . THR A 1 91 ? 4.015 5.332 5.256 1.00 91.62 91 THR A N 1
ATOM 729 C CA . THR A 1 91 ? 3.753 6.630 5.876 1.00 91.62 91 THR A CA 1
ATOM 730 C C . THR A 1 91 ? 2.480 6.530 6.714 1.00 91.62 91 THR A C 1
ATOM 732 O O . THR A 1 91 ? 1.411 6.291 6.148 1.00 91.62 91 THR A O 1
ATOM 735 N N . PRO A 1 92 ? 2.557 6.698 8.047 1.00 91.50 92 PRO A N 1
ATOM 736 C CA . PRO A 1 92 ? 1.371 6.678 8.893 1.00 91.50 92 PRO A CA 1
ATOM 737 C C . PRO A 1 92 ? 0.493 7.897 8.600 1.00 91.50 92 PRO A C 1
ATOM 739 O O . PRO A 1 92 ? 0.969 9.034 8.560 1.00 91.50 92 PRO A O 1
ATOM 742 N N . LEU A 1 93 ? -0.803 7.665 8.428 1.00 91.00 93 LEU A N 1
ATOM 743 C CA . LEU A 1 93 ? -1.810 8.709 8.290 1.00 91.00 93 LEU A CA 1
ATOM 744 C C . LEU A 1 93 ? -2.361 9.024 9.679 1.00 91.00 93 LEU A C 1
ATOM 746 O O . LEU A 1 93 ? -3.108 8.232 10.252 1.00 91.00 93 LEU A O 1
ATOM 750 N N . LYS A 1 94 ? -1.975 10.178 10.228 1.00 89.94 94 LYS A N 1
ATOM 751 C CA . LYS A 1 94 ? -2.395 10.619 11.563 1.00 89.94 94 LYS A CA 1
ATOM 752 C C . LYS A 1 94 ? -3.467 11.699 11.488 1.00 89.94 94 LYS A C 1
ATOM 754 O O . LYS A 1 94 ? -3.338 12.656 10.724 1.00 89.94 94 LYS A O 1
ATOM 759 N N . ARG A 1 95 ? -4.493 11.595 12.332 1.00 86.69 95 ARG A N 1
ATOM 760 C CA . ARG A 1 95 ? -5.499 12.642 12.547 1.00 86.69 95 ARG A CA 1
ATOM 761 C C . ARG A 1 95 ? -5.729 12.810 14.043 1.00 86.69 95 ARG A C 1
ATOM 763 O O . ARG A 1 95 ? -6.093 11.858 14.711 1.00 86.69 95 ARG A O 1
ATOM 770 N N . ARG A 1 96 ? -5.568 14.036 14.558 1.00 84.81 96 ARG A N 1
ATOM 771 C CA . ARG A 1 96 ? -5.740 14.350 15.996 1.00 84.81 96 ARG A CA 1
ATOM 772 C C . ARG A 1 96 ? -4.940 13.408 16.914 1.00 84.81 96 ARG A C 1
ATOM 774 O O . ARG A 1 96 ? -5.469 12.930 17.904 1.00 84.81 96 ARG A O 1
ATOM 781 N N . ASP A 1 97 ? -3.681 13.169 16.550 1.00 82.81 97 ASP A N 1
ATOM 782 C CA . ASP A 1 97 ? -2.727 12.308 17.272 1.00 82.81 97 ASP A CA 1
ATOM 783 C C . ASP A 1 97 ? -2.992 10.789 17.206 1.00 82.81 97 ASP A C 1
ATOM 785 O O . ASP A 1 97 ? -2.179 9.991 17.656 1.00 82.81 97 ASP A O 1
ATOM 789 N N . GLU A 1 98 ? -4.066 10.366 16.540 1.00 86.88 98 GLU A N 1
ATOM 790 C CA . GLU A 1 98 ? -4.394 8.956 16.327 1.00 86.88 98 GLU A CA 1
ATOM 791 C C . GLU A 1 98 ? -4.009 8.503 14.911 1.00 86.88 98 GLU A C 1
ATOM 793 O O . GLU A 1 98 ? -4.178 9.247 13.937 1.00 86.88 98 GLU A O 1
ATOM 798 N N . ILE A 1 99 ? -3.510 7.272 14.773 1.00 89.88 99 ILE A N 1
ATOM 799 C CA . ILE A 1 99 ? -3.213 6.665 13.471 1.00 89.88 99 ILE A CA 1
ATOM 800 C C . ILE A 1 99 ? -4.507 6.104 12.877 1.00 89.88 99 ILE A C 1
ATOM 802 O O . ILE A 1 99 ? -5.123 5.204 13.432 1.00 89.88 99 ILE A O 1
ATOM 806 N N . TRP A 1 100 ? -4.921 6.644 11.733 1.00 89.75 100 TRP A N 1
ATOM 807 C CA . TRP A 1 100 ? -6.164 6.268 11.046 1.00 89.75 100 TRP A CA 1
ATOM 808 C C . TRP A 1 100 ? -5.924 5.299 9.881 1.00 89.75 100 TRP A C 1
ATOM 810 O O . TRP A 1 100 ? -6.870 4.765 9.298 1.00 89.75 100 TRP A O 1
ATOM 820 N N . GLY A 1 101 ? -4.662 5.081 9.519 1.00 92.06 101 GLY A N 1
ATOM 821 C CA . GLY A 1 101 ? -4.277 4.222 8.413 1.00 92.06 101 GLY A CA 1
ATOM 822 C C . GLY A 1 101 ? -2.842 4.460 7.972 1.00 92.06 101 GLY A C 1
ATOM 823 O O . GLY A 1 101 ? -2.087 5.187 8.621 1.00 92.06 101 GLY A O 1
ATOM 824 N N . TYR A 1 102 ? -2.471 3.857 6.848 1.00 93.88 102 TYR A N 1
ATOM 825 C CA . TYR A 1 102 ? -1.130 3.960 6.278 1.00 93.88 102 TYR A CA 1
ATOM 826 C C . TYR A 1 102 ? -1.208 4.163 4.773 1.00 93.88 102 TYR A C 1
ATOM 828 O O . TYR A 1 102 ? -1.988 3.514 4.076 1.00 93.88 102 TYR A O 1
ATOM 836 N N . ALA A 1 103 ? -0.363 5.057 4.274 1.00 93.50 103 ALA A N 1
ATOM 837 C CA . ALA A 1 103 ? -0.051 5.151 2.863 1.00 93.50 103 ALA A CA 1
ATOM 838 C C . ALA A 1 103 ? 1.236 4.369 2.592 1.00 93.50 103 ALA A C 1
ATOM 840 O O . ALA A 1 103 ? 2.246 4.550 3.270 1.00 93.50 103 ALA A O 1
ATOM 841 N N . PHE A 1 104 ? 1.197 3.517 1.583 1.00 94.00 104 PHE A N 1
ATOM 842 C CA . PHE A 1 104 ? 2.308 2.706 1.119 1.00 94.00 104 PHE A CA 1
ATOM 843 C C . PHE A 1 104 ? 2.640 3.100 -0.311 1.00 94.00 104 PHE A C 1
ATOM 845 O O . PHE A 1 104 ? 1.743 3.389 -1.102 1.00 94.00 104 PHE A O 1
ATOM 852 N N . HIS A 1 105 ? 3.915 3.101 -0.667 1.00 92.50 105 HIS A N 1
ATOM 853 C CA . HIS A 1 105 ? 4.318 3.207 -2.061 1.00 92.50 105 HIS A CA 1
ATOM 854 C C . HIS A 1 105 ? 5.600 2.439 -2.327 1.00 92.50 105 HIS A C 1
ATOM 856 O O . HIS A 1 105 ? 6.450 2.287 -1.448 1.00 92.50 105 HIS A O 1
ATOM 862 N N . VAL A 1 106 ? 5.707 1.970 -3.564 1.00 91.69 106 VAL A N 1
ATOM 863 C CA . VAL A 1 106 ? 6.920 1.385 -4.120 1.00 91.69 106 VAL A CA 1
ATOM 864 C C . VAL A 1 106 ? 7.464 2.298 -5.202 1.00 91.69 106 VAL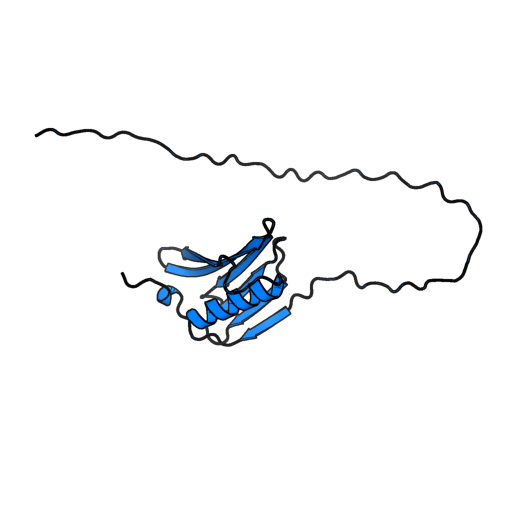 A C 1
ATOM 866 O O . VAL A 1 106 ? 6.702 2.895 -5.970 1.00 91.69 106 VAL A O 1
ATOM 869 N N . GLU A 1 107 ? 8.785 2.404 -5.252 1.00 89.25 107 GLU A N 1
ATOM 870 C CA . GLU A 1 107 ? 9.489 3.162 -6.280 1.00 89.25 107 GLU A CA 1
ATOM 871 C C . GLU A 1 107 ? 10.223 2.193 -7.201 1.00 89.25 107 GLU A C 1
ATOM 873 O O . GLU A 1 107 ? 11.176 1.522 -6.810 1.00 89.25 107 GLU A O 1
ATOM 878 N N . GLY A 1 108 ? 9.735 2.094 -8.432 1.00 84.69 108 GLY A N 1
ATOM 879 C CA . GLY A 1 108 ? 10.328 1.278 -9.474 1.00 84.69 108 GLY A CA 1
ATOM 880 C C . GLY A 1 108 ? 11.365 2.040 -10.306 1.00 84.69 108 GLY A C 1
ATOM 881 O O . GLY A 1 108 ? 11.461 3.274 -10.261 1.00 84.69 108 GLY A O 1
ATOM 882 N N . PRO A 1 109 ? 12.126 1.319 -11.145 1.00 78.25 109 PRO A N 1
ATOM 883 C CA . PRO A 1 109 ? 13.010 1.942 -12.117 1.00 78.25 109 PRO A CA 1
ATOM 884 C C . PRO A 1 109 ? 12.206 2.852 -13.060 1.00 78.25 109 PRO A C 1
ATOM 886 O O . PRO A 1 109 ? 11.096 2.515 -13.467 1.00 78.25 109 PRO A O 1
ATOM 889 N N . ARG A 1 110 ? 12.794 3.991 -13.458 1.00 81.31 110 ARG A N 1
ATOM 890 C CA . ARG A 1 110 ? 12.188 5.004 -14.356 1.00 81.31 110 ARG A CA 1
ATOM 891 C C . ARG A 1 110 ? 11.064 5.848 -13.733 1.00 81.31 110 ARG A C 1
ATOM 893 O O . ARG A 1 110 ? 10.118 6.200 -14.429 1.00 81.31 110 ARG A O 1
ATOM 900 N N . MET A 1 111 ? 11.186 6.208 -12.451 1.00 80.00 111 MET A N 1
ATOM 901 C CA . MET A 1 111 ? 10.205 7.041 -11.725 1.00 80.00 111 MET A CA 1
ATOM 902 C C . MET A 1 111 ? 8.795 6.427 -11.656 1.00 80.00 111 MET A C 1
ATOM 904 O O . MET A 1 111 ? 7.808 7.140 -11.479 1.00 80.00 111 MET A O 1
ATOM 908 N N . LEU A 1 112 ? 8.679 5.102 -11.788 1.00 84.94 112 LEU A N 1
ATOM 909 C CA . LEU A 1 112 ? 7.403 4.420 -11.616 1.00 84.94 112 LEU A CA 1
ATOM 910 C C . LEU A 1 112 ? 7.039 4.430 -10.129 1.00 84.94 112 LEU A C 1
ATOM 912 O O . LEU A 1 112 ? 7.806 3.934 -9.308 1.00 84.94 112 LEU A O 1
ATOM 916 N N . ARG A 1 113 ? 5.874 4.984 -9.779 1.00 88.62 113 ARG A N 1
ATOM 917 C CA . ARG A 1 113 ? 5.426 5.075 -8.384 1.00 88.62 113 ARG A CA 1
ATOM 918 C C . ARG A 1 113 ? 4.021 4.527 -8.202 1.00 88.62 113 ARG A C 1
ATOM 920 O O . ARG A 1 113 ? 3.048 5.236 -8.427 1.00 88.62 113 ARG A O 1
ATOM 927 N N . THR A 1 114 ? 3.916 3.300 -7.722 1.00 91.56 114 THR A N 1
ATOM 928 C CA . THR A 1 114 ? 2.622 2.668 -7.434 1.00 91.56 114 THR A CA 1
ATOM 929 C C . THR A 1 114 ? 2.357 2.750 -5.943 1.00 91.56 114 THR A C 1
ATOM 931 O O . THR A 1 114 ? 3.257 2.557 -5.125 1.00 91.56 114 THR A O 1
ATOM 934 N N . SER A 1 115 ? 1.129 3.113 -5.583 1.00 93.50 115 SER A N 1
ATOM 935 C CA . SER A 1 115 ? 0.777 3.461 -4.207 1.00 93.50 115 SER A CA 1
ATOM 936 C C . SER A 1 115 ? -0.437 2.677 -3.733 1.00 93.50 115 SER A C 1
ATOM 938 O O . SER A 1 115 ? -1.323 2.341 -4.512 1.00 93.50 115 SER A O 1
ATOM 940 N N . ALA A 1 116 ? -0.509 2.418 -2.436 1.00 94.75 116 ALA A N 1
ATOM 941 C CA . ALA A 1 116 ? -1.672 1.842 -1.783 1.00 94.75 116 ALA A CA 1
ATOM 942 C C . ALA A 1 116 ? -2.009 2.640 -0.525 1.00 94.75 116 ALA A C 1
ATOM 944 O O . ALA A 1 116 ? -1.126 3.156 0.152 1.00 94.75 116 ALA A O 1
ATOM 945 N N . VAL A 1 117 ? -3.291 2.747 -0.200 1.00 94.50 117 VAL A N 1
ATOM 946 C CA . VAL A 1 117 ? -3.762 3.430 1.005 1.00 94.50 117 VAL A CA 1
ATOM 947 C C . VAL A 1 117 ? -4.653 2.478 1.775 1.00 94.50 117 VAL A C 1
ATOM 949 O O . VAL A 1 117 ? -5.693 2.063 1.272 1.00 94.50 117 VAL A O 1
ATOM 952 N N . TRP A 1 118 ? -4.255 2.154 2.999 1.00 94.88 118 TRP A N 1
ATOM 953 C CA . TRP A 1 118 ? -5.073 1.414 3.946 1.00 94.88 118 TRP A CA 1
ATOM 954 C C . TRP A 1 118 ? -5.750 2.380 4.918 1.00 94.88 118 TRP A C 1
ATOM 956 O O . TRP A 1 118 ? -5.090 3.242 5.502 1.00 94.88 118 TRP A O 1
ATOM 966 N N . SER A 1 119 ? -7.063 2.223 5.087 1.00 93.19 119 SER A N 1
ATOM 967 C CA . SER A 1 119 ? -7.859 2.892 6.116 1.00 93.19 119 SER A CA 1
ATOM 968 C C . SER A 1 119 ? -8.247 1.864 7.172 1.00 93.19 119 SER A C 1
ATOM 970 O O . SER A 1 119 ? -9.021 0.954 6.876 1.00 93.19 119 SER A O 1
ATOM 972 N N . ALA A 1 120 ? -7.741 2.035 8.394 1.00 90.88 120 ALA A N 1
ATOM 973 C CA . ALA A 1 120 ? -8.054 1.162 9.526 1.00 90.88 120 ALA A CA 1
ATOM 974 C C . ALA A 1 120 ? -9.495 1.347 10.023 1.00 90.88 120 ALA A C 1
ATOM 976 O O . ALA A 1 120 ? -10.053 0.475 10.665 1.00 90.88 120 ALA A O 1
ATOM 977 N N . LYS A 1 121 ? -10.113 2.497 9.728 1.00 88.62 121 LYS A N 1
ATOM 978 C CA . LYS A 1 121 ? -11.500 2.789 10.115 1.00 88.62 121 LYS A CA 1
ATOM 979 C C . LYS A 1 121 ? -12.528 2.173 9.168 1.00 88.62 121 LYS A C 1
ATOM 981 O O . LYS A 1 121 ? -13.657 1.905 9.563 1.00 88.62 121 LYS A O 1
ATOM 986 N N . ASP A 1 122 ? -12.169 2.078 7.894 1.00 90.62 122 ASP A N 1
ATOM 987 C CA . ASP A 1 122 ? -13.046 1.553 6.850 1.00 90.62 122 ASP A CA 1
ATOM 988 C C . ASP A 1 122 ? -12.734 0.095 6.499 1.00 90.62 122 ASP A C 1
ATOM 990 O O . ASP A 1 122 ? -13.361 -0.438 5.583 1.00 90.62 122 ASP A O 1
ATOM 994 N N . ASP A 1 123 ? -11.712 -0.488 7.132 1.00 92.25 123 ASP A N 1
ATOM 995 C CA . ASP A 1 123 ? -11.199 -1.829 6.859 1.00 92.25 123 ASP A CA 1
ATOM 996 C C . ASP A 1 123 ? -11.015 -2.075 5.362 1.00 92.25 123 ASP A C 1
ATOM 998 O O . ASP A 1 123 ? -11.471 -3.063 4.795 1.00 92.25 123 ASP A O 1
ATOM 1002 N N . LYS A 1 124 ? -10.388 -1.117 4.673 1.00 93.25 124 LYS A N 1
ATOM 1003 C CA . LYS A 1 124 ? -10.202 -1.191 3.221 1.00 93.25 124 LYS A CA 1
ATOM 1004 C C . LYS A 1 124 ? -8.834 -0.710 2.791 1.00 93.25 124 LYS A C 1
ATOM 1006 O O . LYS A 1 124 ? -8.291 0.255 3.333 1.00 93.25 124 LYS A O 1
ATOM 1011 N N . ILE A 1 125 ? -8.318 -1.358 1.759 1.00 94.50 125 ILE A N 1
ATOM 1012 C CA . ILE A 1 125 ? -7.090 -1.005 1.064 1.00 94.50 125 ILE A CA 1
ATOM 1013 C C . ILE A 1 125 ? -7.461 -0.580 -0.353 1.00 94.50 125 ILE A C 1
ATOM 1015 O O . ILE A 1 125 ? -8.170 -1.279 -1.077 1.00 94.50 125 ILE A O 1
ATOM 1019 N N . LEU A 1 126 ? -6.990 0.595 -0.746 1.00 93.75 126 LEU A N 1
ATOM 1020 C CA . LEU A 1 126 ? -7.175 1.159 -2.073 1.00 93.75 126 LEU A CA 1
ATOM 1021 C C . LEU A 1 126 ? -5.834 1.158 -2.791 1.00 93.75 126 LEU A C 1
ATOM 1023 O O . LEU A 1 126 ? -4.885 1.771 -2.307 1.00 93.75 126 LEU A O 1
ATOM 1027 N N . PHE A 1 127 ? -5.764 0.508 -3.948 1.00 93.31 127 PHE A N 1
ATOM 1028 C CA . PHE A 1 127 ? -4.548 0.457 -4.750 1.00 93.31 127 PHE A CA 1
ATOM 1029 C C . PHE A 1 127 ? -4.635 1.401 -5.949 1.00 93.31 127 PHE A C 1
ATOM 1031 O O . PHE A 1 127 ? -5.618 1.405 -6.700 1.00 93.31 127 PHE A O 1
ATOM 1038 N N . TYR A 1 128 ? -3.574 2.178 -6.135 1.00 91.94 128 TYR A N 1
ATOM 1039 C CA . TYR A 1 128 ? -3.415 3.186 -7.171 1.00 91.94 128 TYR A CA 1
ATOM 1040 C C . TYR A 1 128 ? -2.213 2.848 -8.044 1.00 91.94 128 TYR A C 1
ATOM 1042 O O . TYR A 1 128 ? -1.140 2.518 -7.541 1.00 91.94 128 TYR A O 1
ATOM 1050 N N . ASN A 1 129 ? -2.392 2.939 -9.359 1.00 88.94 129 ASN A N 1
ATOM 1051 C CA . ASN A 1 129 ? -1.300 2.765 -10.307 1.00 88.94 129 ASN A CA 1
ATOM 1052 C C . ASN A 1 129 ? -0.393 4.010 -10.340 1.00 88.94 129 ASN A C 1
ATOM 1054 O O . ASN A 1 129 ? -0.689 5.040 -9.730 1.00 88.94 129 ASN A O 1
ATOM 1058 N N . SER A 1 130 ? 0.691 3.930 -11.107 1.00 85.50 130 SER A N 1
ATOM 1059 C CA . SER A 1 130 ? 1.614 5.048 -11.341 1.00 85.50 130 SER A CA 1
ATOM 1060 C C . SER A 1 130 ? 1.011 6.254 -12.067 1.00 85.50 130 SER A C 1
ATOM 1062 O O . SER A 1 130 ? 1.586 7.338 -12.031 1.00 85.50 130 SER A O 1
ATOM 1064 N N . VAL A 1 131 ? -0.167 6.095 -12.673 1.00 86.00 131 VAL A N 1
ATOM 1065 C CA . VAL A 1 131 ? -0.950 7.169 -13.306 1.00 86.00 131 VAL A CA 1
ATOM 1066 C C . VAL A 1 131 ? -1.917 7.826 -12.300 1.00 86.00 131 VAL A C 1
ATOM 1068 O O . VAL A 1 131 ? -2.539 8.840 -12.601 1.00 86.00 131 VAL A O 1
ATOM 1071 N N . GLY A 1 132 ? -2.030 7.291 -11.077 1.00 86.12 132 GLY A N 1
ATOM 1072 C CA . GLY A 1 132 ? -2.949 7.767 -10.039 1.00 86.12 132 GLY A CA 1
ATOM 1073 C C . GLY A 1 132 ? -4.376 7.222 -10.160 1.00 86.12 132 GLY A C 1
ATOM 1074 O O . GLY A 1 132 ? -5.270 7.655 -9.435 1.00 86.12 132 GLY A O 1
ATOM 1075 N N . GLU A 1 133 ? -4.615 6.259 -11.047 1.00 88.75 133 GLU A N 1
ATOM 1076 C CA . GLU A 1 133 ? -5.908 5.605 -11.208 1.00 88.75 133 GLU A CA 1
ATOM 1077 C C . GLU A 1 133 ? -6.049 4.421 -10.251 1.00 88.75 133 GLU A C 1
ATOM 1079 O O . GLU A 1 133 ? -5.125 3.632 -10.032 1.00 88.75 133 GLU A O 1
ATOM 1084 N N . ARG A 1 134 ? -7.253 4.264 -9.702 1.00 90.44 134 ARG A N 1
ATOM 1085 C CA . ARG A 1 134 ? -7.571 3.183 -8.772 1.00 90.44 134 ARG A CA 1
ATOM 1086 C C . ARG A 1 134 ? -7.883 1.894 -9.529 1.00 90.44 134 ARG A C 1
ATOM 1088 O O . ARG A 1 134 ? -8.935 1.801 -10.162 1.00 90.44 134 ARG A O 1
ATOM 1095 N N . PHE A 1 135 ? -7.021 0.887 -9.406 1.00 89.50 135 PHE A N 1
ATOM 1096 C CA . PHE A 1 135 ? -7.171 -0.377 -10.141 1.00 89.50 135 PHE A CA 1
ATOM 1097 C C . PHE A 1 135 ? -7.776 -1.515 -9.308 1.00 89.50 135 PHE A C 1
ATOM 1099 O O . PHE A 1 135 ? -8.383 -2.422 -9.877 1.00 89.50 135 PHE A O 1
ATOM 1106 N N . GLN A 1 136 ? -7.648 -1.462 -7.981 1.00 91.06 136 GLN A N 1
ATOM 1107 C CA . GLN A 1 136 ? -8.147 -2.508 -7.091 1.00 91.06 136 GLN A CA 1
ATOM 1108 C C . GLN A 1 136 ? -8.630 -1.910 -5.768 1.00 91.06 136 GLN A C 1
ATOM 1110 O O . GLN A 1 136 ? -8.020 -0.975 -5.236 1.00 91.06 136 GLN A O 1
ATOM 1115 N N . ASP A 1 137 ? -9.730 -2.453 -5.249 1.00 92.75 137 ASP A N 1
ATOM 1116 C CA . ASP A 1 137 ? -10.089 -2.337 -3.839 1.00 92.75 137 ASP A CA 1
ATOM 1117 C C . ASP A 1 137 ? -9.979 -3.700 -3.163 1.00 92.75 137 ASP A C 1
ATOM 1119 O O . ASP A 1 137 ? -10.212 -4.754 -3.768 1.00 92.75 137 ASP A O 1
ATOM 1123 N N . VAL A 1 138 ? -9.589 -3.659 -1.896 1.00 93.94 138 VAL A N 1
ATOM 1124 C CA . VAL A 1 138 ? -9.578 -4.827 -1.034 1.00 93.94 138 VAL A CA 1
ATOM 1125 C C . VAL A 1 138 ? -10.267 -4.452 0.263 1.00 93.94 138 VAL A C 1
ATOM 1127 O O . VAL A 1 138 ? -9.822 -3.552 0.969 1.00 93.94 138 VAL A O 1
ATOM 1130 N N . VAL A 1 139 ? -11.363 -5.131 0.571 1.00 93.88 139 VAL A N 1
ATOM 1131 C CA . VAL A 1 139 ? -12.041 -5.039 1.863 1.00 93.88 139 VAL A CA 1
ATOM 1132 C C . VAL A 1 139 ? -11.437 -6.076 2.798 1.00 93.88 139 VAL A C 1
ATOM 1134 O O . VAL A 1 139 ? -11.278 -7.240 2.432 1.00 93.88 139 VAL A O 1
ATOM 1137 N N . LEU A 1 140 ? -11.105 -5.648 4.004 1.00 92.94 140 LEU A N 1
ATOM 1138 C CA . LEU A 1 140 ? -10.587 -6.487 5.061 1.00 92.94 140 LEU A CA 1
ATOM 1139 C C . LEU A 1 140 ? -11.752 -6.991 5.905 1.00 92.94 140 LEU A C 1
ATOM 1141 O O . LEU A 1 140 ? -12.559 -6.211 6.399 1.00 92.94 140 LEU A O 1
ATOM 1145 N N . THR A 1 141 ? -11.868 -8.308 6.039 1.00 92.19 141 THR A N 1
ATOM 1146 C CA . THR A 1 141 ? -12.791 -8.916 7.011 1.00 92.19 141 THR A CA 1
ATOM 1147 C C . THR A 1 141 ? -12.195 -8.883 8.414 1.00 92.19 141 THR A C 1
ATOM 1149 O O . THR A 1 141 ? -12.918 -8.728 9.391 1.00 92.19 141 THR A O 1
ATOM 1152 N N . GLU A 1 142 ? -10.871 -8.980 8.491 1.00 89.56 142 GLU A N 1
ATOM 1153 C CA . GLU A 1 142 ? -10.080 -8.824 9.706 1.00 89.56 142 GLU A CA 1
ATOM 1154 C C . GLU A 1 142 ? -8.996 -7.795 9.406 1.00 89.56 142 GLU A C 1
ATOM 1156 O O . GLU A 1 142 ? -8.248 -7.954 8.437 1.00 89.56 142 GLU A O 1
ATOM 1161 N N . SER A 1 143 ? -8.976 -6.724 10.193 1.00 86.00 143 SER A N 1
ATOM 1162 C CA . SER A 1 143 ? -8.125 -5.553 10.000 1.00 86.00 143 SER A CA 1
ATOM 1163 C C . SER A 1 143 ? -7.189 -5.423 11.200 1.00 86.00 143 SER A C 1
ATOM 1165 O O . SER A 1 143 ? -7.643 -5.605 12.334 1.00 86.00 143 SER A O 1
ATOM 1167 N N . PRO A 1 144 ? -5.897 -5.139 10.985 1.00 87.62 144 PRO A N 1
ATOM 1168 C CA . PRO A 1 144 ? -4.932 -5.089 12.069 1.00 87.62 144 PRO A CA 1
ATOM 1169 C C . PRO A 1 144 ? -5.016 -3.771 12.840 1.00 87.62 144 PRO A C 1
ATOM 1171 O O . PRO A 1 144 ? -5.421 -2.738 12.303 1.00 87.62 144 PRO A O 1
ATOM 1174 N N . ASP A 1 145 ? -4.544 -3.770 14.087 1.00 87.75 145 ASP A N 1
ATOM 1175 C CA . ASP A 1 145 ? -4.477 -2.549 14.889 1.00 87.75 145 ASP A CA 1
ATOM 1176 C C . ASP A 1 145 ? -3.504 -1.531 14.260 1.00 87.75 145 ASP A C 1
ATOM 1178 O O . ASP A 1 145 ? -2.306 -1.818 14.147 1.00 87.75 145 ASP A O 1
ATOM 1182 N N . PRO A 1 146 ? -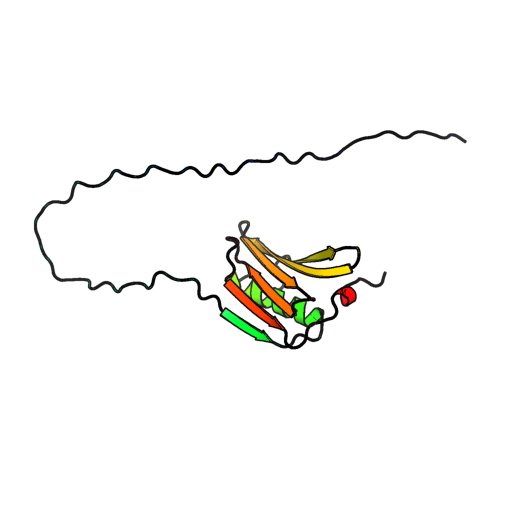3.940 -0.305 13.910 1.00 84.50 146 PRO A N 1
ATOM 1183 C CA . PRO A 1 146 ? -3.075 0.683 13.260 1.00 84.50 146 PRO A CA 1
ATOM 1184 C C . PRO A 1 146 ? -1.938 1.168 14.165 1.00 84.50 146 PRO A C 1
ATOM 1186 O O . PRO A 1 146 ? -0.885 1.563 13.677 1.00 84.50 146 PRO A O 1
ATOM 1189 N N . ASN A 1 147 ? -2.112 1.102 15.486 1.00 84.75 147 ASN A N 1
ATOM 1190 C CA . ASN A 1 147 ? -1.090 1.512 16.450 1.00 84.75 147 ASN A CA 1
ATOM 1191 C C . ASN A 1 147 ? -0.009 0.441 16.675 1.00 84.75 147 ASN A C 1
ATOM 1193 O O . ASN A 1 147 ? 1.034 0.743 17.254 1.00 84.75 147 ASN A O 1
ATOM 1197 N N . SER A 1 148 ? -0.219 -0.788 16.191 1.00 80.88 148 SER A N 1
ATOM 1198 C CA . SER A 1 148 ? 0.741 -1.889 16.353 1.00 80.88 148 SER A CA 1
ATOM 1199 C C . SER A 1 148 ? 2.029 -1.702 15.543 1.00 80.88 148 SER A C 1
ATOM 1201 O O . SER A 1 148 ? 3.023 -2.370 15.809 1.00 80.88 148 SER A O 1
ATOM 1203 N N . SER A 1 149 ? 2.066 -0.763 14.587 1.00 67.94 149 SER A N 1
ATOM 1204 C CA . SER A 1 149 ? 3.276 -0.506 13.797 1.00 67.94 149 SER A CA 1
ATOM 1205 C C . SER A 1 149 ? 4.339 0.329 14.513 1.00 67.94 149 SER A C 1
ATOM 1207 O O . SER A 1 149 ? 5.375 0.628 13.901 1.00 67.94 149 SER A O 1
ATOM 1209 N N . ALA A 1 150 ? 4.045 0.853 15.702 1.00 55.94 150 ALA A N 1
ATOM 1210 C CA . ALA A 1 150 ? 4.970 1.735 16.389 1.00 55.94 150 ALA A CA 1
ATOM 1211 C C . ALA A 1 150 ? 6.245 0.951 16.742 1.00 55.94 150 ALA A C 1
ATOM 1213 O O . ALA A 1 150 ? 6.145 -0.113 17.355 1.00 55.94 150 ALA A O 1
ATOM 1214 N N . PRO A 1 151 ? 7.447 1.446 16.395 1.00 44.34 151 PRO A N 1
ATOM 1215 C CA . PRO A 1 151 ? 8.645 0.937 17.036 1.00 44.34 151 PRO A CA 1
ATOM 1216 C C . PRO A 1 151 ? 8.504 1.256 18.527 1.00 44.34 151 PRO A C 1
ATOM 1218 O O . PRO A 1 151 ? 8.444 2.421 18.911 1.00 44.34 151 PRO A O 1
ATOM 1221 N N . THR A 1 152 ? 8.369 0.231 19.365 1.00 41.12 152 THR A N 1
ATOM 1222 C CA . THR A 1 152 ? 8.556 0.386 20.808 1.00 41.12 152 THR A CA 1
ATOM 1223 C C . THR A 1 152 ? 10.018 0.780 21.016 1.00 41.12 152 THR A C 1
ATOM 1225 O O . THR A 1 152 ? 10.902 -0.063 20.882 1.00 41.12 152 THR A O 1
ATOM 1228 N N . GLY A 1 153 ? 10.277 2.066 21.245 1.00 32.84 153 GLY A N 1
ATOM 1229 C CA . GLY A 1 153 ? 11.611 2.622 21.464 1.00 32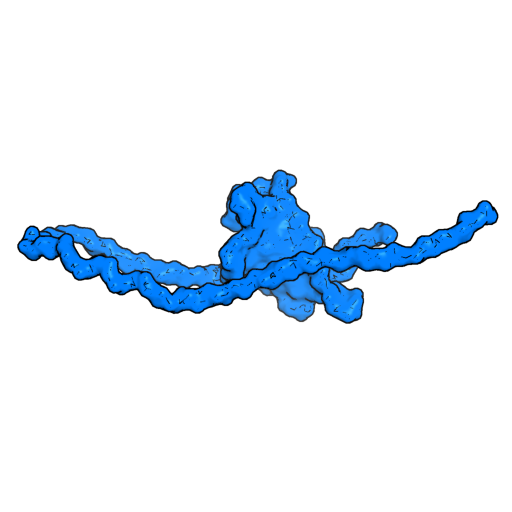.84 153 GLY A CA 1
ATOM 1230 C C . GLY A 1 153 ? 11.530 3.926 22.225 1.00 32.84 153 GLY A C 1
ATOM 1231 O O . GLY A 1 153 ? 10.901 4.860 21.683 1.00 32.84 153 GLY A O 1
#

pLDDT: mean 72.41, std 22.23, range [32.84, 94.88]

Foldseek 3Di:
DDDDDDDDDDDPDDDDDDDDDDDDDDPDDPDDDDDDDDDPDDPDDDPPPCPQPAAEAEDAQQAPVSVQVVVLVVQCVVVVHDSVPWDKDKDFDDDPNDGQWIKIWTQDPPRWIWIWTAGQVQQKIWTAGSVRDTRYIYHHPHGYDRVVPDPPD

Organism: NCBI:txid2598579

Secondary structure (DSSP, 8-state):
------------------------------------------------------EEEEEE--SHHHHHHHHHHHHHHHHT--TTTS-EEEEEEEETTEEEEEEEEEEETTTEEEEEEEETTTTEEEEE-TTS-EEEEEEEEE---GGGGS---

Radius of gyration: 24.88 Å; chains: 1; bounding box: 45×45×87 Å